Protein AF-A0A7V9AJ06-F1 (afdb_monomer_lite)

Structure (mmCIF, N/CA/C/O backbone):
data_AF-A0A7V9AJ06-F1
#
_entry.id   AF-A0A7V9AJ06-F1
#
loop_
_atom_site.group_PDB
_atom_site.id
_atom_site.type_symbol
_atom_site.label_atom_id
_atom_site.label_alt_id
_atom_site.label_comp_id
_atom_site.label_asym_id
_atom_site.label_entity_id
_atom_site.label_seq_id
_atom_site.pdbx_PDB_ins_code
_atom_site.Cartn_x
_atom_site.Cartn_y
_atom_site.Cartn_z
_atom_site.occupancy
_atom_site.B_iso_or_equiv
_atom_site.auth_seq_id
_atom_site.auth_comp_id
_atom_site.auth_asym_id
_atom_site.auth_atom_id
_atom_site.pdbx_PDB_model_num
ATOM 1 N N . MET A 1 1 ? 1.448 -0.540 -26.202 1.00 43.19 1 MET A N 1
ATOM 2 C CA . MET A 1 1 ? 0.503 -1.368 -25.419 1.00 43.19 1 MET A CA 1
ATOM 3 C C . MET A 1 1 ? 0.515 -0.857 -23.987 1.00 43.19 1 MET A C 1
ATOM 5 O O . MET A 1 1 ? 1.612 -0.676 -23.466 1.00 43.19 1 MET A O 1
ATOM 9 N N . PRO A 1 2 ? -0.632 -0.531 -23.370 1.00 53.88 2 PRO A N 1
ATOM 10 C CA . PRO A 1 2 ? -0.642 -0.122 -21.972 1.00 53.88 2 PRO A CA 1
ATOM 11 C C . PRO A 1 2 ? -0.171 -1.313 -21.124 1.00 53.88 2 PRO A C 1
ATOM 13 O O . PRO A 1 2 ? -0.609 -2.439 -21.343 1.00 53.88 2 PRO A O 1
ATOM 16 N N . ASP A 1 3 ? 0.774 -1.082 -20.212 1.00 72.00 3 ASP A N 1
ATOM 17 C CA . ASP A 1 3 ? 1.378 -2.146 -19.405 1.00 72.00 3 ASP A CA 1
ATOM 18 C C . ASP A 1 3 ? 0.298 -2.768 -18.506 1.00 72.00 3 ASP A C 1
ATOM 20 O O . ASP A 1 3 ? -0.174 -2.157 -17.542 1.00 72.00 3 ASP A O 1
ATOM 24 N N . THR A 1 4 ? -0.178 -3.955 -18.883 1.00 85.69 4 THR A N 1
ATOM 25 C CA . THR A 1 4 ? 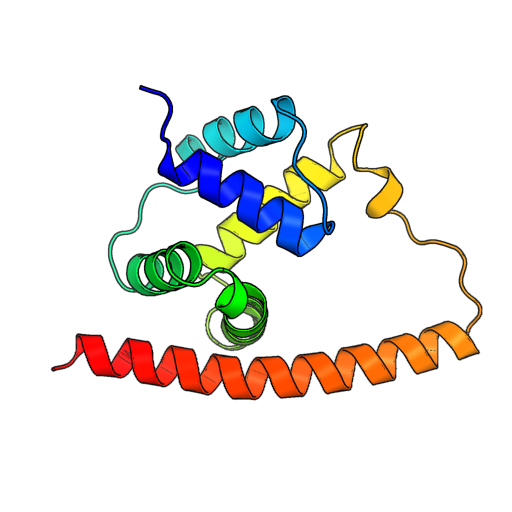-1.288 -4.641 -18.211 1.00 85.69 4 THR A CA 1
ATOM 26 C C . THR A 1 4 ? -0.917 -5.071 -16.797 1.00 85.69 4 THR A C 1
ATOM 28 O O . THR A 1 4 ? -1.797 -5.225 -15.952 1.00 85.69 4 THR A O 1
ATOM 31 N N . THR A 1 5 ? 0.375 -5.255 -16.525 1.00 89.50 5 THR A N 1
ATOM 32 C CA . THR A 1 5 ? 0.876 -5.642 -15.207 1.00 89.50 5 THR A CA 1
ATOM 33 C C . THR A 1 5 ? 0.837 -4.449 -14.264 1.00 89.50 5 THR A C 1
ATOM 35 O O . THR A 1 5 ? 0.233 -4.548 -13.197 1.00 89.50 5 THR A O 1
ATOM 38 N N . LEU A 1 6 ? 1.374 -3.298 -14.681 1.00 91.25 6 LEU A N 1
ATOM 39 C CA . LEU A 1 6 ? 1.354 -2.080 -13.861 1.00 91.25 6 LEU A CA 1
ATOM 40 C C . LEU A 1 6 ? -0.068 -1.583 -13.577 1.00 91.25 6 LEU A C 1
ATOM 42 O O . LEU A 1 6 ? -0.340 -1.097 -12.483 1.00 91.25 6 LEU A O 1
ATOM 46 N N . GLN A 1 7 ? -1.006 -1.759 -14.511 1.00 94.12 7 GLN A N 1
ATOM 47 C CA . GLN A 1 7 ? -2.421 -1.453 -14.256 1.00 94.12 7 GLN A CA 1
ATOM 48 C C . GLN A 1 7 ? -3.034 -2.355 -13.182 1.00 94.12 7 GLN A C 1
ATOM 50 O O . GLN A 1 7 ? -3.797 -1.884 -12.338 1.00 94.12 7 GLN A O 1
ATOM 55 N N . ARG A 1 8 ? -2.715 -3.656 -13.201 1.00 93.69 8 ARG A N 1
ATOM 56 C CA . ARG A 1 8 ? -3.168 -4.592 -12.162 1.00 93.69 8 ARG A CA 1
ATOM 57 C C . ARG A 1 8 ? -2.566 -4.238 -10.808 1.00 93.69 8 ARG A C 1
ATOM 59 O O . ARG A 1 8 ? -3.281 -4.295 -9.814 1.00 93.69 8 ARG A O 1
ATOM 66 N N . GLU A 1 9 ? -1.293 -3.850 -10.778 1.00 94.88 9 GLU A N 1
ATOM 67 C CA . GLU A 1 9 ? -0.624 -3.383 -9.561 1.00 94.88 9 GLU A CA 1
ATOM 68 C C . GLU A 1 9 ? -1.276 -2.114 -9.006 1.00 94.88 9 GLU A C 1
ATOM 70 O O . GLU A 1 9 ? -1.630 -2.102 -7.832 1.00 94.88 9 GLU A O 1
ATOM 75 N N . ALA A 1 10 ? -1.534 -1.102 -9.842 1.00 95.31 10 ALA A N 1
ATOM 76 C CA . ALA A 1 10 ? -2.224 0.122 -9.428 1.00 95.31 10 ALA A CA 1
ATOM 77 C C . ALA A 1 10 ? -3.563 -0.190 -8.739 1.00 95.31 10 ALA A C 1
ATOM 79 O O . ALA A 1 10 ? -3.817 0.254 -7.623 1.00 95.31 10 ALA A O 1
ATOM 80 N N . ARG A 1 11 ? -4.390 -1.036 -9.368 1.00 95.94 11 ARG A N 1
ATOM 81 C CA . ARG A 1 11 ? -5.684 -1.468 -8.814 1.00 95.94 11 ARG A CA 1
ATOM 82 C C . ARG A 1 11 ? -5.533 -2.248 -7.515 1.00 95.94 11 ARG A C 1
ATOM 84 O O . ARG A 1 11 ? -6.257 -1.998 -6.557 1.00 95.94 11 ARG A O 1
ATOM 91 N N . LEU A 1 12 ? -4.588 -3.185 -7.471 1.00 96.69 12 LEU A N 1
ATOM 92 C CA . LEU A 1 12 ? -4.317 -3.990 -6.285 1.00 96.69 12 LEU A CA 1
ATOM 93 C C . LEU A 1 12 ? -3.883 -3.125 -5.095 1.00 96.69 12 LEU A C 1
ATOM 95 O O . LEU A 1 12 ? -4.414 -3.292 -3.999 1.00 96.69 12 LEU A O 1
ATOM 99 N N . PHE A 1 13 ? -2.950 -2.200 -5.308 1.00 97.25 13 PHE A N 1
ATOM 100 C CA . PHE A 1 13 ? -2.437 -1.326 -4.259 1.00 97.25 13 PHE A CA 1
ATOM 101 C C . PHE A 1 13 ? -3.481 -0.317 -3.791 1.00 97.25 13 PHE A C 1
ATOM 103 O O . PHE A 1 13 ? -3.600 -0.098 -2.589 1.00 97.25 13 PHE A O 1
ATOM 110 N N . THR A 1 14 ? -4.297 0.239 -4.690 1.00 96.19 14 THR A N 1
ATOM 111 C CA . THR A 1 14 ? -5.397 1.115 -4.271 1.00 96.19 14 THR A CA 1
ATOM 112 C C . THR A 1 14 ? -6.434 0.372 -3.437 1.00 96.19 14 THR A C 1
ATOM 114 O O . THR A 1 14 ? -6.808 0.875 -2.381 1.00 96.19 14 THR A O 1
ATOM 117 N N . ARG A 1 15 ? -6.838 -0.843 -3.831 1.00 95.69 15 ARG A N 1
ATOM 118 C CA . ARG A 1 15 ? -7.746 -1.654 -3.005 1.00 95.69 15 ARG A CA 1
ATOM 119 C C . ARG A 1 15 ? -7.141 -1.998 -1.651 1.00 95.69 15 ARG A C 1
ATOM 121 O O . ARG A 1 15 ? -7.838 -1.972 -0.653 1.00 95.69 15 ARG A O 1
ATOM 128 N N . TYR A 1 16 ? -5.845 -2.283 -1.595 1.00 95.81 16 TYR A N 1
ATOM 129 C CA . TYR A 1 16 ? -5.180 -2.529 -0.319 1.00 95.81 16 TYR A CA 1
ATOM 130 C C . TYR A 1 16 ? -5.194 -1.304 0.609 1.00 95.81 16 TYR A C 1
ATOM 132 O O . TYR A 1 16 ? -5.355 -1.466 1.815 1.00 95.81 16 TYR A O 1
ATOM 140 N N . LEU A 1 17 ? -5.040 -0.095 0.060 1.00 94.56 17 LEU A N 1
ATOM 141 C CA . LEU A 1 17 ? -4.966 1.138 0.848 1.00 94.56 17 LEU A CA 1
ATOM 142 C C . LEU A 1 17 ? -6.339 1.715 1.224 1.00 94.56 17 LEU A C 1
ATOM 144 O O . LEU A 1 17 ? -6.475 2.258 2.314 1.00 94.56 17 LEU A O 1
ATOM 148 N N . LEU A 1 18 ? -7.332 1.626 0.333 1.00 92.19 18 LEU A N 1
ATOM 149 C CA . LEU A 1 18 ? -8.630 2.306 0.471 1.00 92.19 18 LEU A CA 1
ATOM 150 C C . LEU A 1 18 ? -9.851 1.376 0.360 1.00 92.19 18 LEU A C 1
ATOM 152 O O . LEU A 1 18 ? -10.974 1.869 0.350 1.00 92.19 18 LEU A O 1
ATOM 156 N N . ASP A 1 19 ? -9.654 0.063 0.207 1.00 91.94 19 ASP A N 1
ATOM 157 C CA . ASP A 1 19 ? -10.719 -0.942 0.022 1.00 91.94 19 ASP A CA 1
ATOM 158 C C . ASP A 1 19 ? -11.696 -0.635 -1.134 1.00 91.94 19 ASP A C 1
ATOM 160 O O . ASP A 1 19 ? -12.873 -0.988 -1.117 1.00 91.94 19 ASP A O 1
ATOM 164 N N . ARG A 1 20 ? -11.205 0.048 -2.178 1.00 90.88 20 ARG A N 1
ATOM 165 C CA . ARG A 1 20 ? -11.993 0.446 -3.356 1.00 90.88 20 ARG A CA 1
ATOM 166 C C . ARG A 1 20 ? -11.167 0.467 -4.637 1.00 90.88 20 ARG A C 1
ATOM 168 O O . ARG A 1 20 ? -9.937 0.476 -4.604 1.00 90.88 20 ARG A O 1
ATOM 175 N N . GLU A 1 21 ? -11.846 0.482 -5.778 1.00 92.94 21 GLU A N 1
ATOM 176 C CA . GLU A 1 21 ? -11.196 0.536 -7.090 1.00 92.94 21 GLU A CA 1
ATOM 177 C C . GLU A 1 21 ? -10.645 1.952 -7.374 1.00 92.94 21 GLU A C 1
ATOM 179 O O . GLU A 1 21 ? -11.304 2.940 -7.034 1.00 92.94 21 GLU A O 1
ATOM 184 N N . PRO A 1 22 ? -9.449 2.095 -7.982 1.00 91.81 22 PRO A N 1
ATOM 185 C CA . PRO A 1 22 ? -8.920 3.410 -8.321 1.00 91.81 22 PRO A CA 1
ATOM 186 C C . PRO A 1 22 ? -9.718 4.079 -9.447 1.00 91.81 22 PRO A C 1
ATOM 188 O O . PRO A 1 22 ? -10.070 3.416 -10.429 1.00 91.81 22 PRO A O 1
ATOM 191 N N . PRO A 1 23 ? -9.895 5.410 -9.390 1.00 91.38 23 PRO A N 1
ATOM 192 C CA . PRO A 1 23 ? -10.269 6.196 -10.558 1.00 91.38 23 PRO A CA 1
ATOM 193 C C . PRO A 1 23 ? -9.266 5.991 -11.714 1.00 91.38 23 PRO A C 1
ATOM 195 O O . PRO A 1 23 ? -8.066 5.834 -11.450 1.00 91.38 23 PRO A O 1
ATOM 198 N N . PRO A 1 24 ? -9.701 6.046 -12.990 1.00 92.25 24 PRO A N 1
ATOM 199 C CA . PRO A 1 24 ? -8.814 5.864 -14.146 1.00 92.25 24 PRO A CA 1
ATOM 200 C C . PRO A 1 24 ? -7.600 6.804 -14.137 1.00 92.25 24 PRO A C 1
ATOM 202 O O . PRO A 1 24 ? -6.474 6.374 -14.374 1.00 92.25 24 PRO A O 1
ATOM 205 N N . GLU A 1 25 ? -7.810 8.059 -13.741 1.00 93.44 25 GLU A N 1
ATOM 206 C CA . GLU A 1 25 ? -6.757 9.068 -13.600 1.00 93.44 25 GLU A CA 1
ATOM 207 C C . GLU A 1 25 ? -5.655 8.675 -12.598 1.00 93.44 25 GLU A C 1
ATOM 209 O O . GLU A 1 25 ? -4.480 8.962 -12.818 1.00 93.44 25 GLU A O 1
ATOM 214 N N . CYS A 1 26 ? -5.995 7.977 -11.509 1.00 94.44 26 CYS A N 1
ATOM 215 C CA . CYS A 1 26 ? -5.013 7.511 -10.531 1.00 94.44 26 CYS A CA 1
ATOM 216 C C . CYS A 1 26 ? -4.163 6.375 -11.112 1.00 94.44 26 CYS A C 1
ATOM 218 O O . CYS A 1 26 ? -2.959 6.319 -10.863 1.00 94.44 26 CYS A O 1
ATOM 220 N N . VAL A 1 27 ? -4.771 5.496 -11.918 1.00 95.56 27 VAL A N 1
ATOM 221 C CA . VAL A 1 27 ? -4.049 4.436 -12.636 1.00 95.56 27 VAL A CA 1
ATOM 222 C C . VAL A 1 27 ? -3.070 5.055 -13.633 1.00 95.56 27 VAL A C 1
ATOM 224 O O . VAL A 1 27 ? -1.900 4.682 -13.655 1.00 95.56 27 VAL A O 1
ATOM 227 N N . GLU A 1 28 ? -3.502 6.048 -14.408 1.00 95.00 28 GLU A N 1
ATOM 228 C CA . GLU A 1 28 ? -2.639 6.753 -15.362 1.00 95.00 28 GLU A CA 1
ATOM 229 C C . GLU A 1 28 ? -1.468 7.469 -14.677 1.00 95.00 28 GLU A C 1
ATOM 231 O O . GLU A 1 28 ? -0.318 7.298 -15.094 1.00 95.00 28 GLU A O 1
ATOM 236 N N . ARG A 1 29 ? -1.729 8.197 -13.580 1.00 95.31 29 ARG A N 1
ATOM 237 C CA . ARG A 1 29 ? -0.685 8.839 -12.760 1.00 95.31 29 ARG A CA 1
ATOM 238 C C . ARG A 1 29 ? 0.301 7.815 -12.203 1.00 95.31 29 ARG A C 1
ATOM 240 O O . ARG A 1 29 ? 1.504 8.064 -12.236 1.00 95.31 29 ARG A O 1
ATOM 247 N N . TYR A 1 30 ? -0.178 6.651 -11.756 1.00 95.81 30 TYR A N 1
ATOM 248 C CA . TYR A 1 30 ? 0.686 5.568 -11.285 1.00 95.81 30 TYR A CA 1
ATOM 249 C C . TYR A 1 30 ? 1.605 5.061 -12.397 1.00 95.81 30 TYR A C 1
ATOM 251 O O . TYR A 1 30 ? 2.814 4.977 -12.195 1.00 95.81 30 TYR A O 1
ATOM 259 N N . LEU A 1 31 ? 1.063 4.774 -13.585 1.00 94.38 31 LEU A N 1
ATOM 260 C CA . LEU A 1 31 ? 1.855 4.316 -14.729 1.00 94.38 31 LEU A CA 1
ATOM 261 C C . LEU A 1 31 ? 2.915 5.351 -15.131 1.00 94.38 31 LEU A C 1
ATOM 263 O O . LEU A 1 31 ? 4.062 4.985 -15.391 1.00 94.38 31 LEU A O 1
ATOM 267 N N . ALA A 1 32 ? 2.537 6.630 -15.191 1.00 93.81 32 ALA A N 1
ATOM 268 C CA . ALA A 1 32 ? 3.446 7.714 -15.542 1.00 93.81 32 ALA A CA 1
ATOM 269 C C . ALA A 1 32 ? 4.569 7.867 -14.506 1.00 93.81 32 ALA A C 1
ATOM 271 O O . ALA A 1 32 ? 5.745 7.855 -14.866 1.00 93.81 32 ALA A O 1
ATOM 272 N N . ALA A 1 33 ? 4.220 7.936 -13.220 1.00 93.38 33 ALA A N 1
ATOM 273 C CA . ALA A 1 33 ? 5.188 8.118 -12.149 1.00 93.38 33 ALA A CA 1
ATOM 274 C C . ALA A 1 33 ? 6.098 6.895 -11.968 1.00 93.38 33 ALA A C 1
ATOM 276 O O . ALA A 1 33 ? 7.299 7.055 -11.767 1.00 93.38 33 ALA A O 1
ATOM 277 N N . HIS A 1 34 ? 5.566 5.677 -12.111 1.00 92.50 34 HIS A N 1
ATOM 278 C CA . HIS A 1 34 ? 6.354 4.447 -12.039 1.00 92.50 34 HIS A CA 1
ATOM 279 C C . HIS A 1 34 ? 7.506 4.449 -13.048 1.00 92.50 34 HIS A C 1
ATOM 281 O O . HIS A 1 34 ? 8.633 4.113 -12.696 1.00 92.50 34 HIS A O 1
ATOM 287 N N . ARG A 1 35 ? 7.241 4.848 -14.300 1.00 89.75 35 ARG A N 1
ATOM 288 C CA . ARG A 1 35 ? 8.260 4.888 -15.364 1.00 89.75 35 ARG A CA 1
ATOM 289 C C . ARG A 1 35 ? 9.426 5.820 -15.046 1.00 89.75 35 ARG A C 1
ATOM 291 O O . ARG A 1 35 ? 10.530 5.563 -15.509 1.00 89.75 35 ARG A O 1
ATOM 298 N N . VAL A 1 36 ? 9.174 6.890 -14.296 1.00 90.81 36 VAL A N 1
ATOM 299 C CA . VAL A 1 36 ? 10.177 7.912 -13.972 1.00 90.81 36 VAL A CA 1
ATOM 300 C C . VAL A 1 36 ? 10.898 7.589 -12.665 1.00 90.81 36 VAL A C 1
ATOM 302 O O . VAL A 1 36 ? 12.113 7.719 -12.582 1.00 90.81 36 VAL A O 1
ATOM 305 N N . LEU A 1 37 ? 10.152 7.179 -11.637 1.00 89.88 37 LEU A N 1
ATOM 306 C CA . LEU A 1 37 ? 10.648 7.099 -10.262 1.00 89.88 37 LEU A CA 1
ATOM 307 C C . LEU A 1 37 ? 11.104 5.699 -9.852 1.00 89.88 37 LEU A C 1
ATOM 309 O O . LEU A 1 37 ? 11.886 5.572 -8.914 1.00 89.88 37 LEU A O 1
ATOM 313 N N . LEU A 1 38 ? 10.591 4.652 -10.505 1.00 87.75 38 LEU A N 1
ATOM 314 C CA . LEU A 1 38 ? 10.798 3.255 -10.118 1.00 87.75 38 LEU A CA 1
ATOM 315 C C . LEU A 1 38 ? 11.242 2.409 -11.323 1.00 87.75 38 LEU A C 1
ATOM 317 O O . LEU A 1 38 ? 10.524 1.486 -11.724 1.00 87.75 38 LEU A O 1
ATOM 321 N N . PRO A 1 39 ? 12.406 2.716 -11.930 1.00 68.25 39 PRO A N 1
ATOM 322 C CA . PRO A 1 39 ? 12.971 1.855 -12.959 1.00 68.25 39 PRO A CA 1
ATOM 323 C C . PRO A 1 39 ? 13.183 0.433 -12.409 1.00 68.25 39 PRO A C 1
ATOM 325 O O . PRO A 1 39 ? 13.406 0.227 -11.217 1.00 68.25 39 PRO A O 1
ATOM 328 N N . MET A 1 40 ? 13.014 -0.563 -13.278 1.00 64.12 40 MET A N 1
ATOM 329 C CA . MET A 1 40 ? 12.957 -1.976 -12.896 1.00 64.12 40 MET A CA 1
ATOM 330 C C . MET A 1 40 ? 14.315 -2.488 -12.394 1.00 64.12 40 MET A C 1
ATOM 332 O O . MET A 1 40 ? 15.171 -2.861 -13.193 1.00 64.12 40 MET A O 1
ATOM 336 N N . ASP A 1 41 ? 14.478 -2.594 -11.076 1.00 58.75 41 ASP A N 1
ATOM 337 C CA . ASP A 1 41 ? 15.648 -3.225 -10.461 1.00 58.75 41 ASP A CA 1
ATOM 338 C C . ASP A 1 41 ? 15.414 -4.744 -10.331 1.00 58.75 41 ASP A C 1
ATOM 340 O O . ASP A 1 41 ? 14.783 -5.252 -9.398 1.00 58.75 41 ASP A O 1
ATOM 344 N N . GLY A 1 42 ? 15.876 -5.488 -11.338 1.00 59.09 42 GLY A N 1
ATOM 345 C CA . GLY A 1 42 ? 15.662 -6.929 -11.481 1.00 59.09 42 GLY A CA 1
ATOM 346 C C . GLY A 1 42 ? 16.444 -7.762 -10.462 1.00 59.09 42 GLY A C 1
ATOM 347 O O . GLY A 1 42 ? 17.647 -7.972 -10.596 1.00 59.09 42 GLY A O 1
ATOM 348 N N . GLY A 1 43 ? 15.757 -8.304 -9.455 1.00 66.06 43 GLY A N 1
ATOM 349 C CA . GLY A 1 43 ? 16.363 -9.280 -8.552 1.00 66.06 43 GLY A CA 1
ATOM 350 C C . GLY A 1 43 ? 15.439 -9.778 -7.446 1.00 66.06 43 GLY A C 1
ATOM 351 O O . GLY A 1 43 ? 14.537 -10.576 -7.678 1.00 66.06 43 GLY A O 1
ATOM 352 N N . ALA A 1 44 ? 15.704 -9.363 -6.207 1.00 65.44 44 ALA A N 1
ATOM 353 C CA . ALA A 1 44 ? 14.970 -9.849 -5.035 1.00 65.44 44 ALA A CA 1
ATOM 354 C C . ALA A 1 44 ? 13.539 -9.296 -4.947 1.00 65.44 44 ALA A C 1
ATOM 356 O O . ALA A 1 44 ? 12.646 -9.978 -4.447 1.00 65.44 44 ALA A O 1
ATOM 357 N N . ASP A 1 45 ? 13.332 -8.080 -5.439 1.00 80.69 45 ASP A N 1
ATOM 358 C CA . ASP A 1 45 ? 12.051 -7.390 -5.332 1.00 80.69 45 ASP A CA 1
ATOM 359 C C . ASP A 1 45 ? 11.022 -7.907 -6.343 1.00 80.69 45 ASP A C 1
ATOM 361 O O . ASP A 1 45 ? 9.833 -7.965 -6.040 1.00 80.69 45 ASP A O 1
ATOM 365 N N . GLU A 1 46 ? 11.477 -8.400 -7.496 1.00 85.31 46 GLU A N 1
ATOM 366 C CA . GLU A 1 46 ? 10.605 -9.007 -8.505 1.00 85.31 46 GLU A CA 1
ATOM 367 C C . GLU A 1 46 ? 9.981 -10.326 -8.017 1.00 85.31 46 GLU A C 1
ATOM 369 O O . GLU A 1 46 ? 8.828 -10.631 -8.321 1.00 85.31 46 GLU A O 1
ATOM 374 N N . VAL A 1 47 ? 10.692 -11.092 -7.182 1.00 86.75 47 VAL A N 1
ATOM 375 C CA . VAL A 1 47 ? 10.137 -12.298 -6.537 1.00 86.75 47 VAL A CA 1
ATOM 376 C C . VAL A 1 47 ? 9.000 -11.927 -5.583 1.00 86.75 47 VAL A C 1
ATOM 378 O O . VAL A 1 47 ? 7.943 -12.553 -5.593 1.00 86.75 47 VAL A O 1
ATOM 381 N N . VAL A 1 48 ? 9.179 -10.875 -4.784 1.00 89.06 48 VAL A N 1
ATOM 382 C CA . VAL A 1 48 ? 8.137 -10.397 -3.864 1.00 89.06 48 VAL A CA 1
ATOM 383 C C . VAL A 1 48 ? 6.934 -9.864 -4.647 1.00 89.06 48 VAL A C 1
ATOM 385 O O . VAL A 1 48 ? 5.796 -10.217 -4.341 1.00 89.06 48 VAL A O 1
ATOM 388 N N . LEU A 1 49 ? 7.168 -9.065 -5.690 1.00 90.69 49 LEU A N 1
ATOM 389 C CA . LEU A 1 49 ? 6.098 -8.510 -6.519 1.00 90.69 49 LEU A CA 1
ATOM 390 C C . LEU A 1 49 ? 5.354 -9.585 -7.311 1.00 90.69 49 LEU A C 1
ATOM 392 O O . LEU A 1 49 ? 4.127 -9.557 -7.372 1.00 90.69 49 LEU A O 1
ATOM 396 N N . SER A 1 50 ? 6.054 -10.570 -7.873 1.00 90.25 50 SER A N 1
ATOM 397 C CA . SER A 1 50 ? 5.413 -11.705 -8.544 1.00 90.25 50 SER A CA 1
ATOM 398 C C . SER A 1 50 ? 4.555 -12.528 -7.583 1.00 90.25 50 SER A C 1
ATOM 400 O O . SER A 1 50 ? 3.448 -12.922 -7.959 1.00 90.25 50 SER A O 1
ATOM 402 N N . LEU A 1 51 ? 4.992 -12.708 -6.329 1.00 90.94 51 LEU A N 1
ATOM 403 C CA . LEU A 1 51 ? 4.186 -13.355 -5.297 1.00 90.94 51 LEU A CA 1
ATOM 404 C C . LEU A 1 51 ? 2.919 -12.551 -4.986 1.00 90.94 51 LEU A C 1
ATOM 406 O O . LEU A 1 51 ? 1.837 -13.126 -4.969 1.00 90.94 51 LEU A O 1
ATOM 410 N N . VAL A 1 52 ? 3.028 -11.229 -4.824 1.00 93.75 52 VAL A N 1
ATOM 411 C CA . VAL A 1 52 ? 1.876 -10.332 -4.617 1.00 93.75 52 VAL A CA 1
ATOM 412 C C . VAL A 1 52 ? 0.903 -10.381 -5.799 1.00 93.75 52 VAL A C 1
ATOM 414 O O . VAL A 1 52 ? -0.307 -10.470 -5.601 1.00 93.75 52 VAL A O 1
ATOM 417 N N . ARG A 1 53 ? 1.408 -10.365 -7.038 1.00 92.81 53 ARG A N 1
ATOM 418 C CA . ARG A 1 53 ? 0.572 -10.429 -8.247 1.00 92.81 53 ARG A CA 1
ATOM 419 C C . ARG A 1 53 ? -0.156 -11.764 -8.381 1.00 92.81 53 ARG A C 1
ATOM 421 O O . ARG A 1 53 ? -1.304 -11.784 -8.818 1.00 92.81 53 ARG A O 1
ATOM 428 N N . ARG A 1 54 ? 0.498 -12.871 -8.016 1.00 93.06 54 ARG A N 1
ATOM 429 C CA . ARG A 1 54 ? -0.103 -14.213 -8.029 1.00 93.06 54 ARG A CA 1
ATOM 430 C C . ARG A 1 54 ? -1.061 -14.423 -6.854 1.00 93.06 54 ARG A C 1
ATOM 432 O O . ARG A 1 54 ? -2.076 -15.099 -7.003 1.00 93.06 54 ARG A O 1
ATOM 439 N N . HIS A 1 55 ? -0.745 -13.840 -5.702 1.00 94.31 55 HIS A N 1
ATOM 440 C CA . HIS A 1 55 ? -1.465 -14.003 -4.446 1.00 94.31 55 HIS A CA 1
ATOM 441 C C . HIS A 1 55 ? -1.715 -12.640 -3.779 1.00 94.31 55 HIS A C 1
ATOM 443 O O . HIS A 1 55 ? -1.023 -12.284 -2.825 1.00 94.31 55 HIS A O 1
ATOM 449 N N . PRO A 1 56 ? -2.739 -11.886 -4.227 1.00 93.94 56 PRO A N 1
ATOM 450 C CA . PRO A 1 56 ? -3.105 -10.584 -3.661 1.00 93.94 56 PRO A CA 1
ATOM 451 C C . PRO A 1 56 ? -3.265 -10.562 -2.136 1.00 93.94 56 PRO A C 1
ATOM 453 O O . PRO A 1 56 ? -2.909 -9.582 -1.489 1.00 93.94 56 PRO A O 1
ATOM 456 N N . TRP A 1 57 ? -3.752 -11.660 -1.549 1.00 94.19 57 TRP A N 1
ATOM 457 C CA . TRP A 1 57 ? -3.921 -11.805 -0.102 1.00 94.19 57 TRP A CA 1
ATOM 458 C C . TRP A 1 57 ? -2.596 -11.765 0.671 1.00 94.19 57 TRP A C 1
ATOM 460 O O . TRP A 1 57 ? -2.606 -11.499 1.867 1.00 94.19 57 TRP A O 1
ATOM 470 N N . ALA A 1 58 ? -1.457 -12.009 0.015 1.00 93.75 58 ALA A N 1
ATOM 471 C CA . ALA A 1 58 ? -0.139 -11.957 0.642 1.00 93.75 58 ALA A CA 1
ATOM 472 C C . ALA A 1 58 ? 0.329 -10.513 0.906 1.00 93.75 58 ALA A C 1
ATOM 474 O O . ALA A 1 58 ? 1.221 -10.294 1.727 1.00 93.75 58 ALA A O 1
ATOM 475 N N . LEU A 1 59 ? -0.269 -9.528 0.226 1.00 95.38 59 LEU A N 1
ATOM 476 C CA . LEU A 1 59 ? 0.160 -8.131 0.250 1.00 95.38 59 LEU A CA 1
ATOM 477 C C . LEU A 1 59 ? 0.231 -7.521 1.663 1.00 95.38 59 LEU A C 1
ATOM 479 O O . LEU A 1 59 ? 1.291 -6.988 1.984 1.00 95.38 59 LEU A O 1
ATOM 483 N N . PRO A 1 60 ? -0.780 -7.642 2.550 1.00 93.94 60 PRO A N 1
ATOM 484 C CA . PRO A 1 60 ? -0.708 -7.051 3.891 1.00 93.94 60 PRO A CA 1
ATOM 485 C C . PRO A 1 60 ? 0.436 -7.620 4.744 1.00 93.94 60 PRO A C 1
ATOM 487 O O . PRO A 1 60 ? 1.033 -6.915 5.553 1.00 93.94 60 PRO A O 1
ATOM 490 N N . PHE A 1 61 ? 0.747 -8.906 4.569 1.00 94.31 61 PHE A N 1
ATOM 491 C CA . PHE A 1 61 ? 1.813 -9.591 5.302 1.00 94.31 61 PHE A CA 1
ATOM 492 C C . PHE A 1 61 ? 3.188 -9.163 4.795 1.00 94.31 61 PHE A C 1
ATOM 494 O O . PHE A 1 61 ? 4.085 -8.845 5.576 1.00 94.31 61 PHE A O 1
ATOM 501 N N . LEU A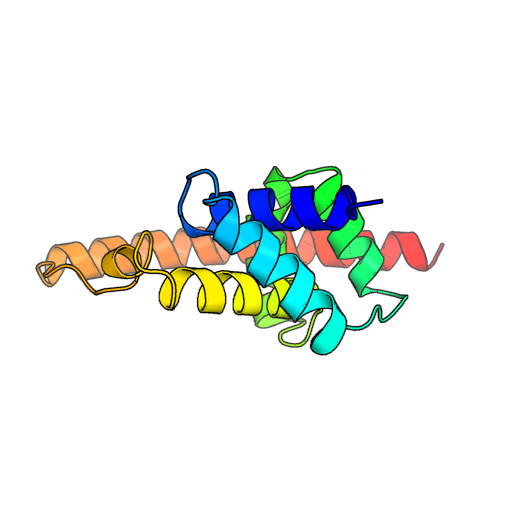 1 62 ? 3.343 -9.128 3.472 1.00 93.50 62 LEU A N 1
ATOM 502 C CA . LEU A 1 62 ? 4.581 -8.706 2.833 1.00 93.50 62 LEU A CA 1
ATOM 503 C C . LEU A 1 62 ? 4.858 -7.225 3.066 1.00 93.50 62 LEU A C 1
ATOM 505 O O . LEU A 1 62 ? 6.014 -6.872 3.274 1.00 93.50 62 LEU A O 1
ATOM 509 N N . ASP A 1 63 ? 3.833 -6.376 3.079 1.00 94.25 63 ASP A N 1
ATOM 510 C CA . ASP A 1 63 ? 3.969 -4.957 3.393 1.00 94.25 63 ASP A CA 1
ATOM 511 C C . ASP A 1 63 ? 4.465 -4.743 4.830 1.00 94.25 63 ASP A C 1
ATOM 513 O O . ASP A 1 63 ? 5.482 -4.079 5.038 1.00 94.25 63 ASP A O 1
ATOM 517 N N . ALA A 1 64 ? 3.825 -5.395 5.809 1.00 90.69 64 ALA A N 1
ATOM 518 C CA . ALA A 1 64 ? 4.235 -5.336 7.211 1.00 90.69 64 ALA A CA 1
ATOM 519 C C . ALA A 1 64 ? 5.691 -5.794 7.404 1.00 90.69 64 ALA A C 1
ATOM 521 O O . ALA A 1 64 ? 6.490 -5.105 8.038 1.00 90.69 64 ALA A O 1
ATOM 522 N N . ALA A 1 65 ? 6.064 -6.930 6.810 1.00 90.06 65 ALA A N 1
ATOM 523 C CA . ALA A 1 65 ? 7.425 -7.445 6.910 1.00 90.06 65 ALA A CA 1
ATOM 524 C C . ALA A 1 65 ? 8.444 -6.583 6.157 1.00 90.06 65 ALA A C 1
ATOM 526 O O . ALA A 1 65 ? 9.549 -6.357 6.650 1.00 90.06 65 ALA A O 1
ATOM 527 N N . SER A 1 66 ? 8.079 -6.048 4.993 1.00 90.31 66 SER A N 1
ATOM 528 C CA . SER A 1 66 ? 8.950 -5.146 4.239 1.00 90.31 66 SER A CA 1
ATOM 529 C C . SER A 1 66 ? 9.150 -3.827 4.979 1.00 90.31 66 SER A C 1
ATOM 531 O O . SER A 1 66 ? 10.258 -3.309 4.969 1.00 90.31 66 SER A O 1
ATOM 533 N N . GLY A 1 67 ? 8.138 -3.320 5.685 1.00 87.94 67 GLY A N 1
ATOM 534 C CA . GLY A 1 67 ? 8.264 -2.127 6.521 1.00 87.94 67 GLY A CA 1
ATOM 535 C C . GLY A 1 67 ? 9.360 -2.242 7.587 1.00 87.94 67 GLY A C 1
ATOM 536 O O . GLY A 1 67 ? 10.029 -1.253 7.868 1.00 87.94 67 GLY A O 1
ATOM 537 N N . VAL A 1 68 ? 9.590 -3.446 8.123 1.00 89.50 68 VAL A N 1
ATOM 538 C CA . VAL A 1 68 ? 10.597 -3.698 9.169 1.00 89.50 68 VAL A CA 1
ATOM 539 C C . VAL A 1 68 ? 11.937 -4.144 8.584 1.00 89.50 68 VAL A C 1
ATOM 541 O O . VAL A 1 68 ? 12.978 -3.580 8.906 1.00 89.50 68 VAL A O 1
ATOM 544 N N . PHE A 1 69 ? 11.932 -5.162 7.723 1.00 88.44 69 PHE A N 1
ATOM 545 C CA . PHE A 1 69 ? 13.163 -5.826 7.284 1.00 88.44 69 PHE A CA 1
ATOM 546 C C . PHE A 1 69 ? 13.742 -5.254 5.990 1.00 88.44 69 PHE A C 1
ATOM 548 O O . PHE A 1 69 ? 14.932 -5.415 5.724 1.00 88.44 69 PHE A O 1
ATOM 555 N N . ARG A 1 70 ? 12.908 -4.642 5.140 1.00 88.12 70 ARG A N 1
ATOM 556 C CA . ARG A 1 70 ? 13.301 -4.144 3.810 1.00 88.12 70 ARG A CA 1
ATOM 557 C C . ARG A 1 70 ? 12.593 -2.819 3.492 1.00 88.12 70 ARG A C 1
ATOM 559 O O . ARG A 1 70 ? 11.850 -2.749 2.504 1.00 88.12 70 ARG A O 1
ATOM 566 N N . PRO A 1 71 ? 12.802 -1.762 4.303 1.00 88.00 71 PRO A N 1
ATOM 567 C CA . PRO A 1 71 ? 12.039 -0.515 4.193 1.00 88.00 71 PRO A CA 1
ATOM 568 C C . PRO A 1 71 ? 12.204 0.169 2.828 1.00 88.00 71 PRO A C 1
ATOM 570 O O . PRO A 1 71 ? 11.306 0.872 2.380 1.00 88.00 71 PRO A O 1
ATOM 573 N N . GLN A 1 72 ? 13.323 -0.092 2.142 1.00 89.12 72 GLN A N 1
ATOM 574 C CA . GLN A 1 72 ? 13.647 0.429 0.810 1.00 89.12 72 GLN A CA 1
ATOM 575 C C . GLN A 1 72 ? 13.268 -0.515 -0.347 1.00 89.12 72 GLN A C 1
ATOM 577 O O . GLN A 1 72 ? 13.686 -0.283 -1.483 1.00 89.12 72 GLN A O 1
ATOM 582 N N . SER A 1 73 ? 12.501 -1.579 -0.081 1.00 90.00 73 SER A N 1
ATOM 583 C CA . SER A 1 73 ? 12.039 -2.513 -1.118 1.00 90.00 73 SER A CA 1
ATOM 584 C C . SER A 1 73 ? 11.150 -1.828 -2.154 1.00 90.00 73 SER A C 1
ATOM 586 O O . SER A 1 73 ? 10.388 -0.906 -1.848 1.00 90.00 73 SER A O 1
ATOM 588 N N . LEU A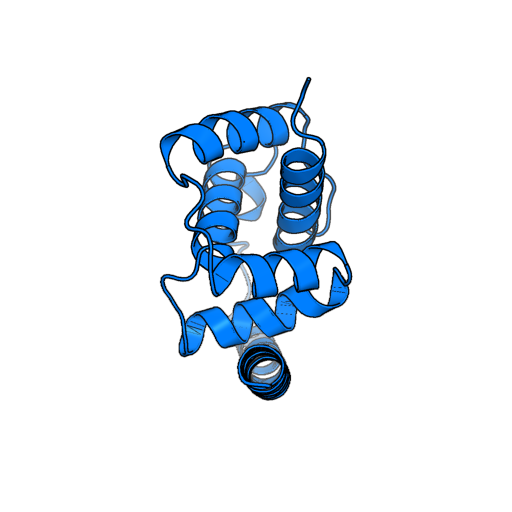 1 74 ? 11.189 -2.329 -3.387 1.00 92.12 74 LEU A N 1
ATOM 589 C CA . LEU A 1 74 ? 10.345 -1.848 -4.476 1.00 92.12 74 LEU A CA 1
ATOM 590 C C . LEU A 1 74 ? 8.851 -1.962 -4.150 1.00 92.12 74 LEU A C 1
ATOM 592 O O . LEU A 1 74 ? 8.085 -1.083 -4.534 1.00 92.12 74 LEU A O 1
ATOM 596 N N . LEU A 1 75 ? 8.433 -2.990 -3.397 1.00 92.81 75 LEU A N 1
ATOM 597 C CA . LEU A 1 75 ? 7.053 -3.109 -2.914 1.00 92.81 75 LEU A CA 1
ATOM 598 C C . LEU A 1 75 ? 6.659 -1.888 -2.070 1.00 92.81 75 LEU A C 1
ATOM 600 O O . LEU A 1 75 ? 5.648 -1.248 -2.357 1.00 92.81 75 LEU A O 1
ATOM 604 N N . ARG A 1 76 ? 7.478 -1.527 -1.072 1.00 93.56 76 ARG A N 1
ATOM 605 C CA . ARG A 1 76 ? 7.228 -0.351 -0.225 1.00 93.56 76 ARG A CA 1
ATOM 606 C C . ARG A 1 76 ? 7.237 0.937 -1.035 1.00 93.56 76 ARG A C 1
ATOM 608 O O . ARG A 1 76 ? 6.337 1.751 -0.869 1.00 93.56 76 ARG A O 1
ATOM 615 N N . LYS A 1 77 ? 8.187 1.099 -1.956 1.00 94.00 77 LYS A N 1
ATOM 616 C CA . LYS A 1 77 ? 8.243 2.270 -2.844 1.00 94.00 77 LYS A CA 1
ATOM 617 C C . LYS A 1 77 ? 6.988 2.399 -3.717 1.00 94.00 77 LYS A C 1
ATOM 619 O O . LYS A 1 77 ? 6.427 3.486 -3.813 1.00 94.00 77 LYS A O 1
ATOM 624 N N . LYS A 1 78 ? 6.500 1.300 -4.306 1.00 95.31 78 LYS A N 1
ATOM 625 C CA . LYS A 1 78 ? 5.260 1.279 -5.105 1.00 95.31 78 LYS A CA 1
ATOM 626 C C . LYS A 1 78 ? 4.018 1.592 -4.263 1.00 95.31 78 LYS A C 1
ATOM 628 O O . LYS A 1 78 ? 3.143 2.318 -4.734 1.00 95.31 78 LYS A O 1
ATOM 633 N N . LEU A 1 79 ? 3.942 1.086 -3.031 1.00 96.50 79 LEU A N 1
ATOM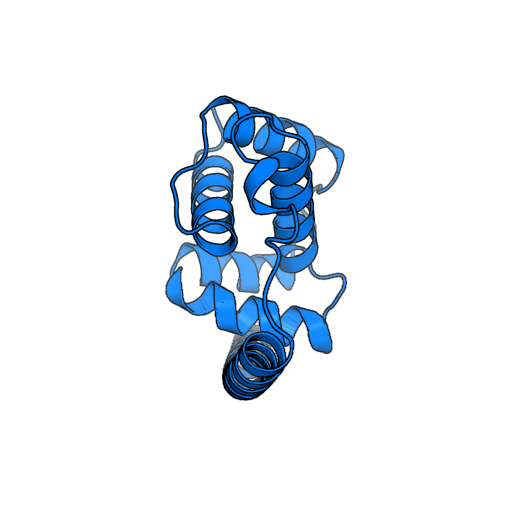 634 C CA . LEU A 1 79 ? 2.848 1.394 -2.104 1.00 96.50 79 LEU A CA 1
ATOM 635 C C . LEU A 1 79 ? 2.861 2.863 -1.670 1.00 96.50 79 LEU A C 1
ATOM 637 O O . LEU A 1 79 ? 1.818 3.506 -1.712 1.00 96.50 79 LEU A O 1
ATOM 641 N N . LEU A 1 80 ? 4.032 3.412 -1.336 1.00 95.75 80 LEU A N 1
ATOM 642 C CA . LEU A 1 80 ? 4.191 4.831 -1.004 1.00 95.75 80 LEU A CA 1
ATOM 643 C C . LEU A 1 80 ? 3.835 5.733 -2.189 1.00 95.75 80 LEU A C 1
ATOM 645 O O . LEU A 1 80 ? 3.123 6.716 -2.013 1.00 95.75 80 LEU A O 1
ATOM 649 N N . LEU A 1 81 ? 4.263 5.370 -3.401 1.00 96.50 81 LEU A N 1
ATOM 650 C CA . LEU A 1 81 ? 3.879 6.087 -4.615 1.00 96.50 81 LEU A CA 1
ATOM 651 C C . LEU A 1 81 ? 2.357 6.076 -4.815 1.00 96.50 81 LEU A C 1
ATOM 653 O O . LEU A 1 81 ? 1.763 7.104 -5.128 1.00 96.50 81 LEU A O 1
ATOM 657 N N . THR A 1 82 ? 1.719 4.923 -4.607 1.00 96.81 82 THR A N 1
ATOM 658 C CA . THR A 1 82 ? 0.258 4.799 -4.711 1.00 96.81 82 THR A CA 1
ATOM 659 C C . THR A 1 82 ? -0.440 5.655 -3.655 1.00 96.81 82 THR A C 1
ATOM 661 O O . THR A 1 82 ? -1.375 6.376 -3.989 1.00 96.81 82 THR A O 1
ATOM 664 N N . ALA A 1 83 ? 0.035 5.630 -2.406 1.00 96.38 83 ALA A N 1
ATOM 665 C CA . ALA A 1 83 ? -0.498 6.456 -1.328 1.00 96.38 83 ALA A CA 1
ATOM 666 C C . ALA A 1 83 ? -0.397 7.951 -1.663 1.00 96.38 83 ALA A C 1
ATOM 668 O O . ALA A 1 83 ? -1.408 8.639 -1.604 1.00 96.38 83 ALA A O 1
ATOM 669 N N . ALA A 1 84 ? 0.762 8.425 -2.129 1.00 95.94 84 ALA A N 1
ATOM 670 C CA . ALA A 1 84 ? 0.959 9.824 -2.512 1.00 95.94 84 ALA A CA 1
ATOM 671 C C . ALA A 1 84 ? 0.020 10.268 -3.650 1.00 95.94 84 ALA A C 1
ATOM 673 O O . ALA A 1 84 ? -0.532 11.368 -3.618 1.00 95.94 84 ALA A O 1
ATOM 674 N N . ILE A 1 85 ? -0.204 9.408 -4.651 1.00 96.00 85 ILE A N 1
ATOM 675 C CA . ILE A 1 85 ? -1.156 9.689 -5.739 1.00 96.00 85 ILE A CA 1
ATOM 676 C C . ILE A 1 85 ? -2.580 9.803 -5.194 1.00 96.00 85 ILE A C 1
ATOM 678 O O . ILE A 1 85 ? -3.319 10.699 -5.596 1.00 96.00 85 ILE A O 1
ATOM 682 N N . LEU A 1 86 ? -2.984 8.894 -4.308 1.00 94.62 86 LEU A N 1
ATOM 683 C CA . LEU A 1 86 ? -4.329 8.894 -3.740 1.00 94.62 86 LEU A CA 1
ATOM 684 C C . LEU A 1 86 ? -4.544 10.090 -2.804 1.00 94.62 86 LEU A C 1
ATOM 686 O O . LEU A 1 86 ? -5.571 10.751 -2.905 1.00 94.62 86 LEU A O 1
ATOM 690 N N . GLU A 1 87 ? -3.565 10.412 -1.965 1.00 93.38 87 GLU A N 1
ATOM 691 C CA . GLU A 1 87 ? -3.599 11.549 -1.040 1.00 93.38 87 GLU A CA 1
ATOM 692 C C . GLU A 1 87 ? -3.720 12.892 -1.776 1.00 93.38 87 GLU A C 1
ATOM 694 O O . GLU A 1 87 ? -4.440 13.784 -1.337 1.00 93.38 87 GLU A O 1
ATOM 699 N N . THR A 1 88 ? -3.087 13.017 -2.947 1.00 92.38 88 THR A N 1
ATOM 700 C CA . THR A 1 88 ? -3.128 14.233 -3.781 1.00 92.38 88 THR A CA 1
ATOM 701 C C . THR A 1 88 ? -4.255 14.244 -4.822 1.00 92.38 88 THR A C 1
ATOM 703 O O . THR A 1 88 ? -4.359 15.185 -5.608 1.00 92.38 88 THR A O 1
ATOM 706 N N . SER A 1 89 ? -5.121 13.223 -4.847 1.00 89.62 89 SER A N 1
ATOM 707 C CA . SER A 1 89 ? -6.246 13.142 -5.787 1.00 89.62 89 SER A CA 1
ATOM 708 C C . SER A 1 89 ? -7.556 13.610 -5.132 1.00 89.62 89 SER A C 1
ATOM 710 O O . SER A 1 89 ? -7.911 13.088 -4.073 1.00 89.62 89 SER A O 1
ATOM 712 N N . PRO A 1 90 ? -8.350 14.499 -5.766 1.00 86.19 90 PRO A N 1
ATOM 713 C CA . PRO A 1 90 ? -9.573 15.057 -5.169 1.00 86.19 90 PRO A CA 1
ATOM 714 C C . PRO A 1 90 ? -10.579 14.001 -4.694 1.00 86.19 90 PRO A C 1
ATOM 716 O O . PRO A 1 90 ? -11.189 14.146 -3.640 1.00 86.19 90 PRO A O 1
ATOM 719 N N . HIS A 1 91 ? -10.710 12.903 -5.443 1.00 82.75 91 HIS A N 1
ATOM 720 C CA . HIS A 1 91 ? -11.628 11.803 -5.138 1.00 82.75 91 HIS A CA 1
ATOM 721 C C . HIS A 1 91 ? -11.254 11.006 -3.876 1.00 82.75 91 HIS A C 1
ATOM 723 O O . HIS A 1 91 ? -12.097 10.298 -3.326 1.00 82.75 91 HIS A O 1
ATOM 729 N N . SER A 1 92 ? -9.996 11.074 -3.433 1.00 83.38 92 SER A N 1
ATOM 730 C CA . SER A 1 92 ? -9.437 10.223 -2.371 1.00 83.38 92 SER A CA 1
ATOM 731 C C . SER A 1 92 ? -8.828 11.004 -1.211 1.00 83.38 92 SER A C 1
ATOM 733 O O . SER A 1 92 ? -8.682 10.433 -0.137 1.00 83.38 92 SER A O 1
ATOM 735 N N . ALA A 1 93 ? -8.536 12.295 -1.383 1.00 82.06 93 ALA A N 1
ATOM 736 C CA . ALA A 1 93 ? -7.866 13.124 -0.383 1.00 82.06 93 ALA A CA 1
ATOM 737 C C . ALA A 1 93 ? -8.574 13.128 0.983 1.00 82.06 93 ALA A C 1
ATOM 739 O O . ALA A 1 93 ? -7.916 13.072 2.019 1.00 82.06 93 ALA A O 1
ATOM 740 N N . ALA A 1 94 ? -9.912 13.127 0.997 1.00 82.62 94 ALA A N 1
ATOM 741 C CA . ALA A 1 94 ? -10.691 13.126 2.236 1.00 82.62 94 ALA A CA 1
ATOM 742 C C . ALA A 1 94 ? -10.410 11.900 3.128 1.00 82.62 94 ALA A C 1
ATOM 744 O O . ALA A 1 94 ? -10.413 12.030 4.350 1.00 82.62 94 ALA A O 1
ATOM 745 N N . GLU A 1 95 ? -10.092 10.742 2.541 1.00 83.50 95 GLU A N 1
ATOM 746 C CA . GLU A 1 95 ? -9.812 9.494 3.275 1.00 83.50 95 GLU A CA 1
ATOM 747 C C . GLU A 1 95 ? -8.488 9.546 4.053 1.00 83.50 95 GLU A C 1
ATOM 749 O O . GLU A 1 95 ? -8.294 8.808 5.017 1.00 83.50 95 GLU A O 1
ATOM 754 N N . PHE A 1 96 ? -7.572 10.432 3.652 1.00 80.50 96 PHE A N 1
ATOM 755 C CA . PHE A 1 96 ? -6.281 10.633 4.315 1.00 80.50 96 PHE A CA 1
ATOM 756 C C . PHE A 1 96 ? -6.342 11.719 5.397 1.00 80.50 96 PHE A C 1
ATOM 758 O O . PHE A 1 96 ? -5.358 11.959 6.096 1.00 80.50 96 PHE A O 1
ATOM 765 N N . THR A 1 97 ? -7.502 12.360 5.581 1.00 75.88 97 THR A N 1
ATOM 766 C CA . THR A 1 97 ? -7.714 13.329 6.660 1.00 75.88 97 THR A CA 1
ATOM 767 C C . THR A 1 97 ? -8.228 12.640 7.922 1.00 75.88 97 THR A C 1
ATOM 769 O O . THR A 1 97 ? -9.034 11.712 7.878 1.00 75.88 97 THR A O 1
ATOM 772 N N . SER A 1 98 ? -7.747 13.072 9.087 1.00 68.12 98 SER A N 1
ATOM 773 C CA . SER A 1 98 ? -8.140 12.473 10.360 1.00 68.12 98 SER A CA 1
ATOM 774 C C . SER A 1 98 ? -9.584 12.832 10.722 1.00 68.12 98 SER A C 1
ATOM 776 O O . SER A 1 98 ? -9.926 13.986 10.983 1.00 68.12 98 SER A O 1
ATOM 778 N N . ALA A 1 99 ? -10.443 11.816 10.810 1.00 68.50 99 ALA A N 1
ATOM 779 C CA . ALA A 1 99 ? -11.759 11.973 11.416 1.00 68.50 99 ALA A CA 1
ATOM 780 C C . ALA A 1 99 ? -11.616 12.220 12.928 1.00 68.50 99 ALA A C 1
ATOM 782 O O . ALA A 1 99 ? -10.807 11.585 13.610 1.00 68.50 99 ALA A O 1
ATOM 783 N N . ARG A 1 100 ? -12.422 13.131 13.483 1.00 70.88 100 ARG A N 1
ATOM 784 C CA . ARG A 1 100 ? -12.425 13.425 14.923 1.00 70.88 100 ARG A CA 1
ATOM 785 C C . ARG A 1 100 ? -12.958 12.211 15.702 1.00 70.88 100 ARG A C 1
ATOM 787 O O . ARG A 1 100 ? -14.162 12.000 15.775 1.00 70.88 100 ARG A O 1
ATOM 794 N N . THR A 1 101 ? -12.065 11.424 16.302 1.00 73.81 101 THR A N 1
ATOM 795 C CA . THR A 1 101 ? -12.403 10.280 17.173 1.00 73.81 101 THR A CA 1
ATOM 796 C C . THR A 1 101 ? -12.139 10.577 18.649 1.00 73.81 101 THR A C 1
ATOM 798 O O . THR A 1 101 ? -11.145 11.213 18.990 1.00 73.81 101 THR A O 1
ATOM 801 N N . GLY A 1 102 ? -13.004 10.082 19.541 1.00 85.81 102 GLY A N 1
ATOM 802 C CA . GLY A 1 102 ? -12.793 10.166 20.991 1.00 85.81 102 GLY A CA 1
ATOM 803 C C . GLY A 1 102 ? -11.602 9.320 21.465 1.00 85.81 102 GLY A C 1
ATOM 804 O O . GLY A 1 102 ? -11.320 8.263 20.898 1.00 85.81 102 GLY A O 1
ATOM 805 N N . ALA A 1 103 ? -10.924 9.759 22.531 1.00 85.62 103 ALA A N 1
ATOM 806 C CA . ALA A 1 103 ? -9.665 9.171 23.004 1.00 85.62 103 ALA A CA 1
ATOM 807 C C . ALA A 1 103 ? -9.755 7.665 23.325 1.00 85.62 103 ALA A C 1
ATOM 809 O O . ALA A 1 103 ? -8.871 6.902 22.945 1.00 85.62 103 ALA A O 1
ATOM 810 N N . VAL A 1 104 ? -10.844 7.211 23.956 1.00 88.19 104 VAL A N 1
ATOM 811 C CA . VAL A 1 104 ? -11.043 5.785 24.291 1.00 88.19 104 VAL A CA 1
ATOM 812 C C . VAL A 1 104 ? -11.165 4.925 23.030 1.00 88.19 104 VAL A C 1
ATOM 814 O O . VAL A 1 104 ? -10.510 3.891 22.912 1.00 88.19 104 VAL A O 1
ATOM 817 N N . SER A 1 105 ? -11.956 5.375 22.052 1.00 86.19 105 SER A N 1
ATOM 818 C CA . SER A 1 105 ? -12.104 4.679 20.768 1.00 86.19 105 SER A CA 1
ATOM 819 C C . SER A 1 105 ? -10.779 4.624 20.005 1.00 86.19 105 SER A C 1
ATOM 821 O O . SER A 1 105 ? -10.454 3.589 19.421 1.00 86.19 105 SER A O 1
ATOM 823 N N . LEU A 1 106 ? -9.983 5.696 20.063 1.00 86.75 106 LEU A N 1
ATOM 824 C CA . LEU A 1 106 ? -8.644 5.723 19.484 1.00 86.75 106 LEU A CA 1
ATOM 825 C C . LEU A 1 106 ? -7.718 4.691 20.145 1.00 86.75 106 LEU A C 1
ATOM 827 O O . LEU A 1 106 ? -7.065 3.940 19.430 1.00 86.75 106 LEU A O 1
ATOM 831 N N . MET A 1 107 ? -7.694 4.602 21.479 1.00 89.62 107 MET A N 1
ATOM 832 C CA . MET A 1 107 ? -6.855 3.627 22.192 1.00 89.62 107 MET A CA 1
ATOM 833 C C . MET A 1 107 ? -7.215 2.179 21.834 1.00 89.62 107 MET A C 1
ATOM 835 O O . MET A 1 107 ? -6.327 1.381 21.538 1.00 89.62 107 MET A O 1
ATOM 839 N N . ILE A 1 108 ? -8.510 1.846 21.781 1.00 89.56 108 ILE A N 1
ATOM 840 C CA . ILE A 1 108 ? -8.975 0.507 21.376 1.00 89.56 108 ILE A CA 1
ATOM 841 C C . ILE A 1 108 ? -8.562 0.203 19.927 1.00 89.56 108 ILE A C 1
ATOM 843 O O . ILE A 1 108 ? -8.050 -0.880 19.628 1.00 89.56 108 ILE A O 1
ATOM 847 N N . ARG A 1 109 ? -8.739 1.167 19.014 1.00 88.38 109 ARG A N 1
ATOM 848 C CA . ARG A 1 109 ? -8.315 1.033 17.611 1.00 88.38 109 ARG A CA 1
ATOM 849 C C . ARG A 1 109 ? -6.808 0.820 17.495 1.00 88.38 109 ARG A C 1
ATOM 851 O O . ARG A 1 109 ? -6.377 -0.091 16.802 1.00 88.38 109 ARG A O 1
ATOM 858 N N . LEU A 1 110 ? -6.003 1.603 18.207 1.00 89.12 110 LEU A N 1
ATOM 859 C CA . LEU A 1 110 ? -4.549 1.444 18.204 1.00 89.12 110 LEU A CA 1
ATOM 860 C C . LEU A 1 110 ? -4.128 0.067 18.723 1.00 89.12 110 LEU A C 1
ATOM 862 O O . LEU A 1 110 ? -3.321 -0.594 18.075 1.00 89.12 110 LEU A O 1
ATOM 866 N N . GLY A 1 111 ? -4.708 -0.397 19.834 1.00 89.38 111 GLY A N 1
ATOM 867 C CA . GLY A 1 111 ? -4.411 -1.721 20.386 1.00 89.38 111 GLY A CA 1
ATOM 868 C C . GLY A 1 111 ? -4.734 -2.855 19.408 1.00 89.38 111 GLY A C 1
ATOM 869 O O . GLY A 1 111 ? -3.909 -3.740 19.179 1.00 89.38 111 GLY A O 1
ATOM 870 N N . THR A 1 112 ? -5.905 -2.799 18.767 1.00 88.44 112 THR A N 1
ATOM 871 C CA . THR A 1 112 ? -6.321 -3.805 17.773 1.00 88.44 112 THR A CA 1
ATOM 872 C C . THR A 1 112 ? 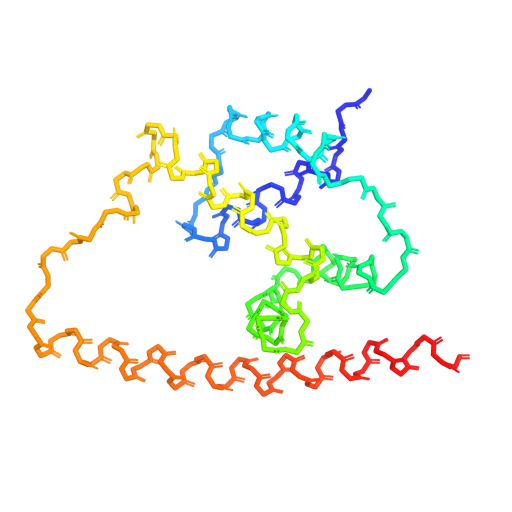-5.455 -3.774 16.512 1.00 88.44 112 THR A C 1
ATOM 874 O O . THR A 1 112 ? -5.023 -4.831 16.045 1.00 88.44 112 THR A O 1
ATOM 877 N N . TYR A 1 113 ? -5.117 -2.589 15.994 1.00 89.31 113 TYR A N 1
ATOM 878 C CA . TYR A 1 113 ? -4.207 -2.465 14.854 1.00 89.31 113 TYR A CA 1
ATOM 879 C C . TYR A 1 113 ? -2.785 -2.919 15.184 1.00 89.31 113 TYR A C 1
ATOM 881 O O . TYR A 1 113 ? -2.158 -3.568 14.345 1.00 89.31 113 TYR A O 1
ATOM 889 N N . ALA A 1 114 ? -2.283 -2.640 16.389 1.00 86.44 114 ALA A N 1
ATOM 890 C CA . ALA A 1 114 ? -0.962 -3.080 16.830 1.00 86.44 114 ALA A CA 1
ATOM 891 C C . ALA A 1 114 ? -0.875 -4.612 16.890 1.00 86.44 114 ALA A C 1
ATOM 893 O O . ALA A 1 114 ? 0.029 -5.200 16.295 1.00 86.44 114 ALA A O 1
ATOM 894 N N . ALA A 1 115 ? -1.856 -5.267 17.520 1.00 89.62 115 ALA A N 1
ATOM 895 C CA . ALA A 1 115 ? -1.923 -6.726 17.590 1.00 89.62 115 ALA A CA 1
ATOM 896 C C . ALA A 1 115 ? -2.032 -7.365 16.194 1.00 89.62 115 ALA A C 1
ATOM 898 O O . ALA A 1 115 ? -1.268 -8.273 15.855 1.00 89.62 115 ALA A O 1
ATOM 899 N N . ALA A 1 116 ? -2.928 -6.850 15.345 1.00 88.56 116 ALA A N 1
ATOM 900 C CA . ALA A 1 116 ? -3.088 -7.342 13.978 1.00 88.56 116 ALA A CA 1
ATOM 901 C C . ALA A 1 116 ? -1.813 -7.151 13.140 1.00 88.56 116 ALA A C 1
ATOM 903 O O . ALA A 1 116 ? -1.463 -8.016 12.336 1.00 88.56 116 ALA A O 1
ATOM 904 N N . SER A 1 117 ? -1.104 -6.036 13.325 1.00 85.12 117 SER A N 1
ATOM 905 C CA . SER A 1 117 ? 0.148 -5.753 12.617 1.00 85.12 117 SER A CA 1
ATOM 906 C C . SER A 1 117 ? 1.282 -6.666 13.076 1.00 85.12 117 SER A C 1
ATOM 908 O O . SER A 1 117 ? 2.025 -7.162 12.233 1.00 85.12 117 SER A O 1
ATOM 910 N N . ALA A 1 118 ? 1.379 -6.968 14.374 1.00 89.06 118 ALA A N 1
ATOM 911 C CA . ALA A 1 118 ? 2.355 -7.923 14.901 1.00 89.06 118 ALA A CA 1
ATOM 912 C C . ALA A 1 118 ? 2.144 -9.336 14.327 1.00 89.06 118 ALA A C 1
ATOM 914 O O . ALA A 1 118 ? 3.095 -9.969 13.866 1.00 89.06 118 ALA A O 1
ATOM 915 N N . ALA A 1 119 ? 0.892 -9.803 14.269 1.00 90.75 119 ALA A N 1
ATOM 916 C CA . ALA A 1 119 ? 0.560 -11.084 13.644 1.00 90.75 119 ALA A CA 1
ATOM 917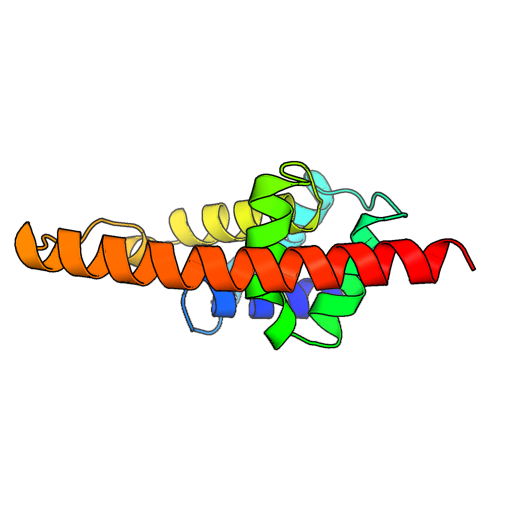 C C . ALA A 1 119 ? 0.911 -11.099 12.144 1.00 90.75 119 ALA A C 1
ATOM 919 O O . ALA A 1 119 ? 1.524 -12.050 11.651 1.00 90.75 119 ALA A O 1
ATOM 920 N N . LYS A 1 120 ? 0.580 -10.019 11.418 1.00 90.56 120 LYS A N 1
ATOM 921 C CA . LYS A 1 120 ? 0.915 -9.888 9.991 1.00 90.56 120 LYS A CA 1
ATOM 922 C C . LYS A 1 120 ? 2.422 -9.879 9.750 1.00 90.56 120 LYS A C 1
ATOM 924 O O . LYS A 1 120 ? 2.883 -10.524 8.812 1.00 90.56 120 LYS A O 1
ATOM 929 N N . LEU A 1 121 ? 3.179 -9.192 10.604 1.00 89.81 121 LEU A N 1
ATOM 930 C CA . LEU A 1 121 ? 4.637 -9.145 10.562 1.00 89.81 121 LEU A CA 1
ATOM 931 C C . LEU A 1 121 ? 5.247 -10.538 10.742 1.00 89.81 121 LEU A C 1
ATOM 933 O O . LEU A 1 121 ? 6.109 -10.919 9.954 1.00 89.81 121 LEU A O 1
ATOM 937 N N . ALA A 1 122 ? 4.784 -11.312 11.728 1.00 90.38 122 ALA A N 1
ATOM 938 C CA . ALA A 1 122 ? 5.285 -12.665 11.972 1.00 90.38 122 ALA A CA 1
ATOM 939 C C . ALA A 1 122 ? 5.080 -13.580 10.750 1.00 90.38 122 ALA A C 1
ATOM 941 O O . ALA A 1 122 ? 6.015 -14.242 10.293 1.00 90.38 122 ALA A O 1
ATOM 942 N N . LEU A 1 123 ? 3.879 -13.555 10.164 1.00 91.81 123 LEU A N 1
ATOM 943 C CA . LEU A 1 123 ? 3.560 -14.314 8.950 1.00 91.81 123 LEU A CA 1
ATOM 944 C C . LEU A 1 123 ? 4.364 -13.826 7.736 1.00 91.81 123 LEU A C 1
ATOM 946 O O . LEU A 1 123 ? 4.912 -14.630 6.981 1.00 91.81 123 LEU A O 1
ATOM 950 N N . GLY A 1 124 ? 4.484 -12.511 7.558 1.00 87.44 124 GLY A N 1
ATOM 951 C CA . GLY A 1 124 ? 5.254 -11.916 6.470 1.00 87.44 124 GLY A CA 1
ATOM 952 C C . GLY A 1 124 ? 6.750 -12.228 6.554 1.00 87.44 124 GLY A C 1
ATOM 953 O O . GLY A 1 124 ? 7.374 -12.505 5.530 1.00 87.44 124 GLY A O 1
ATOM 954 N N . ALA A 1 125 ? 7.323 -12.259 7.760 1.00 87.88 125 ALA A N 1
ATOM 955 C CA . ALA A 1 125 ? 8.711 -12.659 7.985 1.00 87.88 125 ALA A CA 1
ATOM 956 C C . ALA A 1 125 ? 8.957 -14.103 7.523 1.00 87.88 125 ALA A C 1
ATOM 958 O O . ALA A 1 125 ? 9.945 -14.376 6.836 1.00 87.88 125 ALA A O 1
ATOM 959 N N . ALA A 1 126 ? 8.027 -15.014 7.831 1.00 88.75 126 ALA A N 1
ATOM 960 C CA . ALA A 1 126 ? 8.083 -16.393 7.359 1.00 88.75 126 ALA A CA 1
ATOM 961 C C . ALA A 1 126 ? 8.000 -16.474 5.824 1.00 88.75 126 ALA A C 1
ATOM 963 O O . ALA A 1 126 ? 8.828 -17.142 5.203 1.00 88.75 126 ALA A O 1
ATOM 964 N N . LEU A 1 127 ? 7.070 -15.742 5.197 1.00 88.00 127 LEU A N 1
ATOM 965 C CA . LEU A 1 127 ? 6.944 -15.684 3.734 1.00 88.00 127 LEU A CA 1
ATOM 966 C C . LEU A 1 127 ? 8.221 -15.161 3.059 1.00 88.00 127 LEU A C 1
ATOM 968 O O . LEU A 1 127 ? 8.695 -15.764 2.095 1.00 88.00 127 LEU A O 1
ATOM 972 N N . LEU A 1 128 ? 8.818 -14.084 3.580 1.00 84.25 128 LEU A N 1
ATOM 973 C CA . LEU A 1 128 ? 10.080 -13.545 3.063 1.00 84.25 128 LEU A CA 1
ATOM 974 C C . LEU A 1 128 ? 11.231 -14.547 3.204 1.00 84.25 128 LEU A C 1
ATOM 976 O O . LEU A 1 128 ? 12.033 -14.700 2.281 1.00 84.25 128 LEU A O 1
ATOM 980 N N . ALA A 1 129 ? 11.310 -15.253 4.334 1.00 85.75 129 ALA A N 1
ATOM 981 C CA . ALA A 1 129 ? 12.337 -16.262 4.564 1.00 85.75 129 ALA A CA 1
ATOM 982 C C . ALA A 1 129 ? 12.196 -17.465 3.614 1.00 85.75 129 ALA A C 1
ATOM 984 O O . ALA A 1 129 ? 13.203 -18.008 3.156 1.00 85.75 129 ALA A O 1
ATOM 985 N N . LEU A 1 130 ? 10.966 -17.878 3.297 1.00 85.94 130 LEU A N 1
ATOM 986 C CA . LEU A 1 130 ? 10.691 -18.938 2.321 1.00 85.94 130 LEU A CA 1
ATOM 987 C C . LEU A 1 130 ? 11.038 -18.494 0.894 1.00 85.94 130 LEU A C 1
ATOM 989 O O . LEU A 1 130 ? 11.736 -19.218 0.185 1.00 85.94 130 LEU A O 1
ATOM 993 N N . ALA A 1 131 ? 10.642 -17.281 0.502 1.00 80.38 131 ALA A N 1
ATOM 994 C CA . ALA A 1 131 ? 10.989 -16.710 -0.800 1.00 80.38 131 ALA A CA 1
ATOM 995 C C . ALA A 1 131 ? 12.512 -16.568 -0.984 1.00 80.38 131 ALA A C 1
ATOM 997 O O . ALA A 1 131 ? 13.041 -16.817 -2.065 1.00 80.38 131 ALA A O 1
ATOM 998 N N . GLY A 1 132 ? 13.238 -16.220 0.084 1.00 76.69 132 GLY A N 1
ATOM 999 C CA . GLY A 1 132 ? 14.701 -16.171 0.080 1.00 76.69 132 GLY A CA 1
ATOM 1000 C C . GLY A 1 132 ? 15.368 -17.544 -0.072 1.00 76.69 132 GLY A C 1
ATOM 1001 O O . GLY A 1 132 ? 16.419 -17.637 -0.705 1.00 76.69 132 GLY A O 1
ATOM 1002 N N . ARG A 1 133 ? 14.764 -18.611 0.472 1.00 75.12 133 ARG A N 1
ATOM 1003 C CA . ARG A 1 133 ? 15.263 -19.992 0.339 1.00 75.12 133 ARG A CA 1
ATOM 1004 C C . ARG A 1 133 ? 15.053 -20.558 -1.065 1.00 75.12 133 ARG A C 1
ATOM 1006 O O . ARG A 1 133 ? 15.982 -21.150 -1.598 1.00 75.12 133 ARG A O 1
ATOM 1013 N N . ALA A 1 134 ? 13.898 -20.308 -1.684 1.00 66.19 134 ALA A N 1
ATOM 1014 C CA . ALA A 1 134 ? 13.573 -20.775 -3.039 1.00 66.19 134 ALA A CA 1
ATOM 1015 C C . ALA A 1 134 ? 14.483 -20.203 -4.146 1.00 66.19 134 ALA A C 1
ATOM 1017 O O . ALA A 1 134 ? 14.463 -20.689 -5.266 1.00 66.19 134 ALA A O 1
ATOM 1018 N N . ARG A 1 135 ? 15.266 -19.159 -3.843 1.00 59.25 135 ARG A N 1
ATOM 1019 C CA . ARG A 1 135 ? 16.240 -18.553 -4.763 1.00 59.25 135 ARG A CA 1
ATOM 1020 C C . ARG A 1 135 ? 17.658 -19.131 -4.621 1.00 59.25 135 ARG A C 1
ATOM 1022 O O . ARG A 1 135 ? 18.510 -18.826 -5.446 1.00 59.25 135 ARG A O 1
ATOM 1029 N N . ARG A 1 136 ? 17.947 -19.865 -3.537 1.00 58.47 136 ARG A N 1
ATOM 1030 C CA . ARG A 1 136 ? 19.285 -20.418 -3.237 1.00 58.47 136 ARG A CA 1
ATOM 1031 C C . ARG A 1 136 ? 19.442 -21.898 -3.604 1.00 58.47 136 ARG A C 1
ATOM 1033 O O . ARG A 1 136 ? 20.569 -22.378 -3.554 1.00 58.47 136 ARG A O 1
ATOM 1040 N N . GLY A 1 137 ? 18.346 -22.596 -3.897 1.00 48.06 137 GLY A N 1
ATOM 1041 C CA . GLY A 1 137 ? 18.341 -23.948 -4.467 1.00 48.06 137 GLY A CA 1
ATOM 1042 C C . GLY A 1 137 ? 17.996 -23.881 -5.942 1.00 48.06 137 GLY A C 1
ATOM 1043 O O . GLY A 1 137 ? 18.517 -24.736 -6.682 1.00 48.06 137 GLY A O 1
#

Radius of gyration: 16.16 Å; chains: 1; bounding box: 32×39×50 Å

Secondary structure (DSSP, 8-state):
---HHHHHHHHHHHHHHHSSPPPHHHHHHHHHHHHHH-----SHHHHHHHHHHH-GGGHHHHHHHHHHH-TT-HHHHHHHHHHHHHHTSTTTGGGGSPP---HHHHHHHHHHHHHHHHHHHHHHHHHHHHHHHTTT-

Sequence (137 aa):
MPDTTLQREARLFTRYLLDREPPPECVERYLAAHRVLLPMDGGADEVVLSLVRRHPWALPFLDAASGVFRPQSLLRKKLLLTAAILETSPHSAAEFTSARTGAVSLMIRLGTYAAASAAKLALGAALLALAGRARRG

Foldseek 3Di:
DQDPLLLLLLQLLCCVVPVDGDDPVLSVQLSVCCVPPPPDPPDLLVLVSVCCSVPVVLLLLQQLQCVPPPCPGPSNVSSVSSVVSQCPDPVRVVVVDDDDDDPVVVVVVVVVVVVVSVVSNVVNVVVSVVSVVVVVD

pLDDT: mean 86.98, std 10.54, range [43.19, 97.25]